Protein AF-A0A956HQB2-F1 (afdb_monomer_lite)

Secondary structure (DSSP, 8-state):
--THHHHHHHHHHHHHHHHHHHHHTT-HHHHHHHHHHHHHH-TT-TTHHHHHHHHHHHTT-HHHHHHHHH-

Foldseek 3Di:
DDPLLVVLLVQLLVLQVVLVVCVVVLVLVSSLVSLVSSCVSPVPRPCSLVSNLSSCVSVVNNVVSVVSVVD

Structure (mmCIF, N/CA/C/O backbone):
data_AF-A0A956HQB2-F1
#
_entry.id   AF-A0A956HQB2-F1
#
loop_
_atom_site.group_PDB
_atom_site.id
_atom_site.type_symbol
_atom_site.label_atom_id
_atom_site.label_alt_id
_atom_site.label_comp_id
_atom_site.label_asym_id
_atom_site.label_entity_id
_atom_site.label_seq_id
_atom_site.pdbx_PDB_ins_code
_atom_site.Cartn_x
_atom_site.Cartn_y
_atom_site.Cartn_z
_atom_site.occupancy
_atom_site.B_iso_or_equiv
_atom_site.auth_seq_id
_atom_site.auth_comp_id
_atom_site.auth_asym_id
_atom_site.auth_atom_id
_atom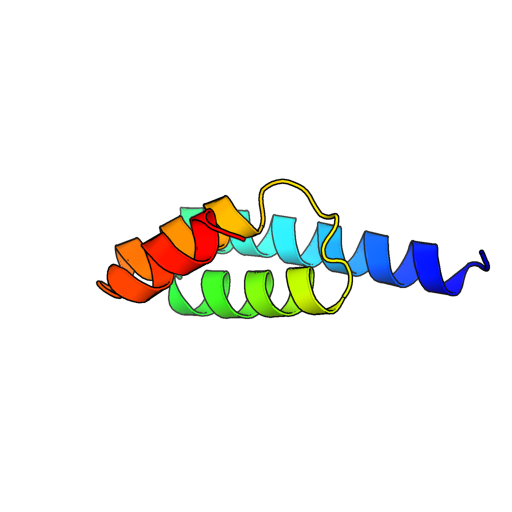_site.pdbx_PDB_model_num
ATOM 1 N N . MET A 1 1 ? 12.504 -12.761 -22.872 1.00 54.47 1 MET A N 1
ATOM 2 C CA . MET A 1 1 ? 12.265 -11.792 -21.783 1.00 54.47 1 MET A CA 1
ATOM 3 C C . MET A 1 1 ? 13.017 -10.525 -22.153 1.00 54.47 1 MET A C 1
ATOM 5 O O . MET A 1 1 ? 14.238 -10.498 -22.080 1.00 54.47 1 MET A O 1
ATOM 9 N N . VAL A 1 2 ? 12.318 -9.578 -22.771 1.00 53.72 2 VAL A N 1
ATOM 10 C CA . VAL A 1 2 ? 12.896 -8.528 -23.629 1.00 53.72 2 VAL A CA 1
ATOM 11 C C . VAL A 1 2 ? 12.724 -7.204 -22.886 1.00 53.72 2 VAL A C 1
ATOM 13 O O . VAL A 1 2 ? 11.673 -7.004 -22.297 1.00 53.72 2 VAL A O 1
ATOM 16 N N . VAL A 1 3 ? 13.753 -6.354 -22.850 1.00 64.88 3 VAL A N 1
ATOM 17 C CA . VAL A 1 3 ? 13.902 -5.006 -22.232 1.00 64.88 3 VAL A CA 1
ATOM 18 C C . VAL A 1 3 ? 12.646 -4.310 -21.645 1.00 64.88 3 VAL A C 1
ATOM 20 O O . VAL A 1 3 ? 12.717 -3.735 -20.558 1.00 64.88 3 VAL A O 1
ATOM 23 N N . SER A 1 4 ? 11.495 -4.372 -22.311 1.00 74.56 4 SER A N 1
ATOM 24 C CA . SER A 1 4 ? 10.171 -3.949 -21.831 1.00 74.56 4 SER A CA 1
ATOM 25 C C . SER A 1 4 ? 9.777 -4.493 -20.446 1.00 74.56 4 SER A C 1
ATOM 27 O O . SER A 1 4 ? 9.181 -3.759 -19.656 1.00 74.56 4 SER A O 1
ATOM 29 N N . ASP A 1 5 ? 10.128 -5.738 -20.109 1.00 83.38 5 ASP A N 1
ATOM 30 C CA . ASP A 1 5 ? 9.845 -6.322 -18.783 1.00 83.38 5 ASP A CA 1
ATOM 31 C C . ASP A 1 5 ? 10.665 -5.647 -17.674 1.00 83.38 5 ASP A C 1
ATOM 33 O O . ASP A 1 5 ? 10.144 -5.309 -16.610 1.00 83.38 5 ASP A O 1
ATOM 37 N N . LEU A 1 6 ? 11.937 -5.350 -17.957 1.00 86.75 6 LEU A N 1
ATOM 38 C CA . LEU A 1 6 ? 12.822 -4.640 -17.035 1.00 86.75 6 LEU A CA 1
ATOM 39 C C . LEU A 1 6 ? 12.353 -3.197 -16.802 1.00 86.75 6 LEU A C 1
ATOM 41 O O . LEU A 1 6 ? 12.427 -2.692 -15.680 1.00 86.75 6 LEU A O 1
ATOM 45 N N . PHE A 1 7 ? 11.855 -2.531 -17.847 1.00 90.56 7 PHE A N 1
ATOM 46 C CA . PHE A 1 7 ? 11.331 -1.171 -17.739 1.00 90.56 7 PHE A CA 1
ATOM 47 C C . PHE A 1 7 ? 10.069 -1.111 -16.868 1.00 90.56 7 PHE A C 1
ATOM 49 O O . PHE A 1 7 ? 9.975 -0.258 -15.981 1.00 90.56 7 PHE A O 1
ATOM 56 N N . ARG A 1 8 ? 9.128 -2.049 -17.062 1.00 91.19 8 ARG A N 1
ATOM 57 C CA . ARG A 1 8 ? 7.927 -2.173 -16.218 1.00 91.19 8 ARG A CA 1
ATOM 58 C C . ARG A 1 8 ? 8.287 -2.398 -14.753 1.00 91.19 8 ARG A C 1
ATOM 60 O O . ARG A 1 8 ? 7.801 -1.655 -13.901 1.00 91.19 8 ARG A O 1
ATOM 67 N N . ARG A 1 9 ? 9.209 -3.323 -14.477 1.00 93.00 9 ARG A N 1
ATOM 68 C CA . ARG A 1 9 ? 9.692 -3.604 -13.120 1.00 93.00 9 ARG A CA 1
ATOM 69 C C . ARG A 1 9 ? 10.333 -2.391 -12.451 1.00 93.00 9 ARG A C 1
ATOM 71 O O . ARG A 1 9 ? 9.962 -2.032 -11.337 1.00 93.00 9 ARG A O 1
ATOM 78 N N . ARG A 1 10 ? 11.252 -1.698 -13.133 1.00 95.50 10 ARG A N 1
ATOM 79 C CA . ARG A 1 10 ? 11.888 -0.484 -12.585 1.00 95.50 10 ARG A CA 1
ATOM 80 C C . ARG A 1 10 ? 10.870 0.608 -12.267 1.00 95.50 10 ARG A C 1
ATOM 82 O O . ARG A 1 10 ? 10.968 1.265 -11.230 1.00 95.50 10 ARG A O 1
ATOM 89 N N . LYS A 1 11 ? 9.878 0.802 -13.140 1.00 96.44 11 LYS A N 1
ATOM 90 C CA . LYS A 1 11 ? 8.792 1.757 -12.896 1.00 96.44 11 LYS A CA 1
ATOM 91 C C . LYS A 1 11 ? 7.956 1.345 -11.681 1.00 96.44 11 LYS A C 1
ATOM 93 O O . LYS A 1 11 ? 7.669 2.190 -10.837 1.00 96.44 11 LYS A O 1
ATOM 98 N N . ALA A 1 12 ? 7.620 0.063 -11.559 1.00 96.56 12 ALA A N 1
ATOM 99 C CA . ALA A 1 12 ? 6.885 -0.468 -10.418 1.00 96.56 12 ALA A CA 1
ATOM 100 C C . ALA A 1 12 ? 7.646 -0.268 -9.092 1.00 96.56 12 ALA A C 1
ATOM 102 O O . ALA A 1 12 ? 7.063 0.212 -8.117 1.00 96.56 12 ALA A O 1
ATOM 103 N N . GLU A 1 13 ? 8.956 -0.531 -9.064 1.00 96.94 13 GLU A N 1
ATOM 104 C CA . GLU A 1 13 ? 9.815 -0.283 -7.896 1.00 96.94 13 GLU A CA 1
ATOM 105 C C . GLU A 1 13 ? 9.891 1.212 -7.533 1.00 96.94 13 GLU A C 1
ATOM 107 O O . GLU A 1 13 ? 9.822 1.567 -6.352 1.00 96.94 13 GLU A O 1
ATOM 112 N N . SER A 1 14 ? 9.960 2.101 -8.531 1.00 98.00 14 SER A N 1
ATOM 113 C CA . SER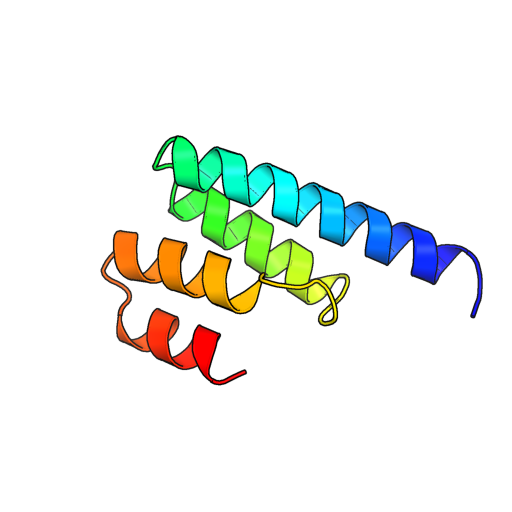 A 1 14 ? 9.922 3.555 -8.313 1.00 98.00 14 SER A CA 1
ATOM 114 C C . SER A 1 14 ? 8.600 4.012 -7.689 1.00 98.00 14 SER A C 1
ATOM 116 O O . SER A 1 14 ? 8.604 4.770 -6.717 1.00 98.00 14 SER A O 1
ATOM 118 N N . LEU A 1 15 ? 7.466 3.521 -8.195 1.00 98.19 15 LEU A N 1
ATOM 119 C CA . LEU A 1 15 ? 6.145 3.827 -7.637 1.00 98.19 15 LEU A CA 1
ATOM 120 C C . LEU A 1 15 ? 6.024 3.350 -6.188 1.00 98.19 15 LEU A C 1
ATOM 122 O O . LEU A 1 15 ? 5.535 4.093 -5.338 1.00 98.19 15 LEU A O 1
ATOM 126 N N . ARG A 1 16 ? 6.550 2.159 -5.873 1.00 97.75 16 ARG A N 1
ATOM 127 C CA . ARG A 1 16 ? 6.613 1.668 -4.490 1.00 97.75 16 ARG A CA 1
ATOM 128 C C . ARG A 1 16 ? 7.426 2.606 -3.600 1.00 97.75 16 ARG A C 1
ATOM 130 O O . ARG A 1 16 ? 6.998 2.925 -2.495 1.00 97.75 16 ARG A O 1
ATOM 137 N N . ALA A 1 17 ? 8.586 3.067 -4.065 1.00 98.00 17 ALA A N 1
ATOM 138 C CA . ALA A 1 17 ? 9.417 3.994 -3.301 1.00 98.00 17 ALA A CA 1
ATOM 139 C C . ALA A 1 17 ? 8.703 5.334 -3.043 1.00 98.00 17 ALA A C 1
ATOM 141 O O . ALA A 1 17 ? 8.780 5.869 -1.937 1.00 98.00 17 ALA A O 1
ATOM 142 N N . GLN A 1 18 ? 7.965 5.855 -4.027 1.00 98.38 18 GLN A N 1
ATOM 143 C CA . GLN A 1 18 ? 7.132 7.049 -3.850 1.00 98.38 18 GLN A CA 1
ATOM 144 C C . GLN A 1 18 ? 6.005 6.807 -2.840 1.00 98.38 18 GLN A C 1
ATOM 146 O O . GLN A 1 18 ? 5.751 7.663 -1.994 1.00 98.38 18 GLN A O 1
ATOM 151 N N . ALA A 1 19 ? 5.380 5.628 -2.866 1.00 98.31 19 ALA A N 1
ATOM 152 C CA . ALA A 1 19 ? 4.340 5.275 -1.908 1.00 98.31 19 ALA A CA 1
ATOM 153 C C . ALA A 1 19 ? 4.860 5.222 -0.468 1.00 98.31 19 ALA A C 1
ATOM 155 O O . ALA A 1 19 ? 4.168 5.662 0.444 1.00 98.31 19 ALA A O 1
ATOM 156 N N . LEU A 1 20 ? 6.090 4.744 -0.248 1.00 97.81 20 LEU A N 1
ATOM 157 C CA . LEU A 1 20 ? 6.706 4.760 1.084 1.00 97.81 20 LEU A CA 1
ATOM 158 C C . LEU A 1 20 ? 6.873 6.185 1.622 1.00 97.81 20 LEU A C 1
ATOM 160 O O . LEU A 1 20 ? 6.649 6.420 2.808 1.00 97.81 20 LEU A O 1
ATOM 164 N N . ARG A 1 21 ? 7.215 7.142 0.753 1.00 98.50 21 ARG A N 1
ATOM 165 C CA . ARG A 1 21 ? 7.271 8.561 1.128 1.00 98.50 21 ARG A CA 1
ATOM 166 C C . ARG A 1 21 ? 5.877 9.096 1.443 1.00 98.50 21 ARG A C 1
ATOM 168 O O . ARG A 1 21 ? 5.703 9.730 2.474 1.00 98.50 21 ARG A O 1
ATOM 175 N N . ALA A 1 22 ? 4.883 8.782 0.615 1.00 98.31 22 ALA A N 1
ATOM 176 C CA . ALA A 1 22 ? 3.494 9.164 0.871 1.00 98.31 22 ALA A CA 1
ATOM 177 C C . ALA A 1 22 ? 2.986 8.610 2.219 1.00 98.31 22 ALA A C 1
ATOM 179 O O . ALA A 1 22 ? 2.393 9.352 2.993 1.00 98.31 22 ALA A O 1
ATOM 180 N N . LEU A 1 23 ? 3.297 7.350 2.558 1.00 98.00 23 LEU A N 1
ATOM 181 C CA . LEU A 1 23 ? 2.987 6.761 3.870 1.00 98.00 23 LEU A CA 1
ATOM 182 C C . LEU A 1 23 ? 3.657 7.519 5.022 1.00 98.00 23 LEU A C 1
ATOM 184 O O . LEU A 1 23 ? 3.024 7.738 6.051 1.00 98.00 23 LEU A O 1
ATOM 188 N N . HIS A 1 24 ? 4.921 7.916 4.856 1.00 98.06 24 HIS A N 1
ATOM 189 C CA . HIS A 1 24 ? 5.642 8.712 5.851 1.00 98.06 24 HIS A CA 1
ATOM 190 C C . HIS A 1 24 ? 5.005 10.096 6.054 1.00 98.06 24 HIS A C 1
ATOM 192 O O . HIS A 1 24 ? 4.920 10.574 7.179 1.00 98.06 24 HIS A O 1
ATOM 198 N N . HIS A 1 25 ? 4.504 10.712 4.983 1.00 98.06 25 HIS A N 1
ATOM 199 C CA . HIS A 1 25 ? 3.784 11.988 5.030 1.00 98.06 25 HIS A CA 1
ATOM 200 C C . HIS A 1 25 ? 2.290 11.850 5.365 1.00 98.06 25 HIS A C 1
ATOM 202 O O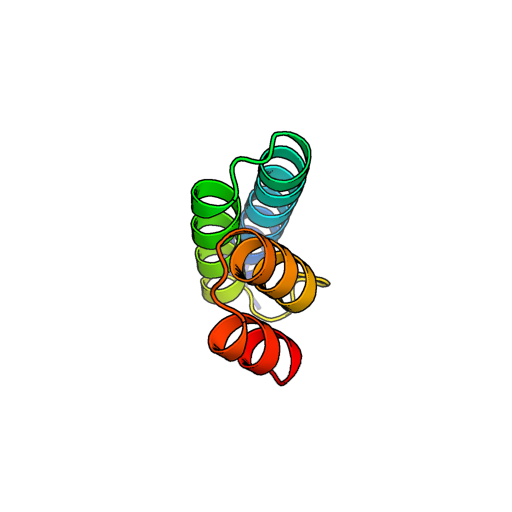 . HIS A 1 25 ? 1.562 12.831 5.279 1.00 98.06 25 HIS A O 1
ATOM 208 N N . GLN A 1 26 ? 1.823 10.651 5.733 1.00 97.62 26 GLN A N 1
ATOM 209 C CA . GLN A 1 26 ? 0.411 10.359 6.012 1.00 97.62 26 GLN A CA 1
ATOM 210 C C . GLN A 1 26 ? -0.544 10.659 4.836 1.00 97.62 26 GLN A C 1
ATOM 212 O O . GLN A 1 26 ? -1.757 10.761 5.005 1.00 97.62 26 GLN A O 1
ATOM 217 N N . GLU A 1 27 ? -0.023 10.728 3.609 1.00 98.19 27 GLU A N 1
ATOM 218 C CA . GLU A 1 27 ? -0.795 10.881 2.373 1.00 98.19 27 GLU A CA 1
ATOM 219 C C . GLU A 1 27 ? -1.377 9.520 1.941 1.00 98.19 27 GLU A C 1
ATOM 221 O O . GLU A 1 27 ? -1.035 8.967 0.892 1.00 98.19 27 GLU A O 1
ATOM 226 N N . PHE A 1 28 ? -2.235 8.926 2.773 1.00 97.88 28 PHE A N 1
ATOM 227 C CA . PHE A 1 28 ? -2.638 7.521 2.633 1.00 97.88 28 PHE A CA 1
ATOM 228 C C . PHE A 1 28 ? -3.366 7.210 1.318 1.00 97.88 28 PHE A C 1
ATOM 230 O O . PHE A 1 28 ? -3.078 6.189 0.695 1.00 97.88 28 PHE A O 1
ATOM 237 N N . ALA A 1 29 ? -4.227 8.112 0.838 1.00 97.94 29 ALA A N 1
ATOM 238 C CA . ALA A 1 29 ? -4.909 7.949 -0.450 1.00 97.94 29 ALA A CA 1
ATOM 239 C C . ALA A 1 29 ? -3.921 7.943 -1.633 1.00 97.94 29 ALA A C 1
ATOM 241 O O . ALA A 1 29 ? -4.061 7.171 -2.583 1.00 97.94 29 ALA A O 1
ATOM 242 N N . ARG A 1 30 ? -2.868 8.768 -1.556 1.00 98.25 30 ARG A N 1
ATOM 243 C CA . ARG A 1 30 ? -1.802 8.799 -2.563 1.00 98.25 30 ARG A CA 1
ATOM 244 C C . ARG A 1 30 ? -0.964 7.526 -2.510 1.00 98.25 30 ARG A C 1
ATOM 246 O O . ARG A 1 30 ? -0.639 6.969 -3.557 1.00 98.25 30 ARG A O 1
ATOM 253 N N . ALA A 1 31 ? -0.624 7.062 -1.307 1.00 98.44 31 ALA A N 1
ATOM 254 C CA . ALA A 1 31 ? 0.097 5.810 -1.120 1.00 98.44 31 ALA A CA 1
ATOM 255 C C . ALA A 1 31 ? -0.672 4.626 -1.725 1.00 98.44 31 ALA A C 1
ATOM 257 O O . ALA A 1 31 ? -0.082 3.852 -2.477 1.00 98.44 31 ALA A O 1
ATOM 258 N N . GLU A 1 32 ? -1.980 4.526 -1.463 1.00 98.25 32 GLU A N 1
ATOM 259 C CA . GLU A 1 32 ? -2.862 3.507 -2.046 1.00 98.25 32 GLU A CA 1
ATOM 260 C C . GLU A 1 32 ? -2.787 3.515 -3.579 1.00 98.25 32 GLU A C 1
ATOM 262 O O . GLU A 1 32 ? -2.443 2.497 -4.181 1.00 98.25 32 GLU A O 1
ATOM 267 N N . ALA A 1 33 ? -3.006 4.672 -4.213 1.00 98.44 33 ALA A N 1
ATOM 268 C CA . ALA A 1 33 ? -2.979 4.795 -5.671 1.00 98.44 33 ALA A CA 1
ATOM 269 C C . ALA A 1 33 ? -1.626 4.376 -6.281 1.00 98.44 33 ALA A C 1
ATOM 271 O O . ALA A 1 33 ? -1.579 3.657 -7.283 1.00 98.44 33 ALA A O 1
ATOM 272 N N . LEU A 1 34 ? -0.515 4.788 -5.662 1.00 98.38 34 LEU A N 1
ATOM 273 C CA . LEU A 1 34 ? 0.834 4.439 -6.114 1.00 98.38 34 LEU A CA 1
ATOM 274 C C . LEU A 1 34 ? 1.115 2.934 -5.996 1.00 98.38 34 LEU A C 1
ATOM 276 O O . LEU A 1 34 ? 1.744 2.353 -6.881 1.00 98.38 34 LEU A O 1
ATOM 280 N N . LEU A 1 35 ? 0.642 2.296 -4.925 1.00 97.94 35 LEU A N 1
ATOM 281 C CA . LEU A 1 35 ? 0.840 0.867 -4.678 1.00 97.94 35 LEU A CA 1
ATOM 282 C C . LEU A 1 35 ? -0.028 -0.001 -5.585 1.00 97.94 35 LEU A C 1
ATOM 284 O O . LEU A 1 35 ? 0.470 -0.987 -6.121 1.00 97.94 35 LEU A O 1
ATOM 288 N N . VAL A 1 36 ? -1.279 0.397 -5.831 1.00 97.62 36 VAL A N 1
ATOM 289 C CA . VAL A 1 36 ? -2.146 -0.263 -6.820 1.00 97.62 36 VAL A CA 1
ATOM 290 C C . VAL A 1 36 ? -1.504 -0.216 -8.206 1.00 97.62 36 VAL A C 1
ATOM 292 O O . VAL A 1 36 ? -1.432 -1.241 -8.883 1.00 97.62 36 VAL A O 1
ATOM 295 N N . HIS A 1 37 ? -0.967 0.939 -8.607 1.00 97.69 37 HIS A N 1
ATOM 296 C CA . HIS A 1 37 ? -0.274 1.076 -9.889 1.00 97.69 37 HIS A CA 1
ATOM 297 C C . HIS A 1 37 ? 1.014 0.236 -9.931 1.00 97.69 37 HIS A C 1
ATOM 299 O O . HIS A 1 37 ? 1.275 -0.439 -10.923 1.00 97.69 37 HIS A O 1
ATOM 305 N N . SER A 1 38 ? 1.807 0.234 -8.853 1.00 97.44 38 SER A N 1
ATOM 306 C CA . SER A 1 38 ? 3.008 -0.604 -8.731 1.00 97.44 38 SER A CA 1
ATOM 307 C C . SER A 1 38 ? 2.678 -2.090 -8.932 1.00 97.44 38 SER A C 1
ATOM 309 O O . SER A 1 38 ? 3.276 -2.724 -9.801 1.00 97.44 38 SER A O 1
ATOM 311 N N . ARG A 1 39 ? 1.656 -2.606 -8.231 1.00 95.56 39 ARG A N 1
ATOM 312 C CA . ARG A 1 39 ? 1.172 -3.994 -8.355 1.00 95.56 39 ARG A CA 1
ATOM 313 C C . ARG A 1 39 ? 0.712 -4.331 -9.772 1.00 95.56 39 ARG A C 1
ATOM 315 O O . ARG A 1 39 ? 1.021 -5.404 -10.273 1.00 95.56 39 ARG A O 1
ATOM 322 N N . ALA A 1 40 ? -0.019 -3.422 -10.419 1.00 95.44 40 ALA A N 1
ATOM 323 C CA . ALA A 1 40 ? -0.524 -3.630 -11.776 1.00 95.44 40 ALA A CA 1
ATOM 324 C C . ALA A 1 40 ? 0.597 -3.701 -12.829 1.00 95.44 40 ALA A C 1
ATOM 326 O O . ALA A 1 40 ? 0.437 -4.362 -13.854 1.00 95.44 40 ALA A O 1
ATOM 327 N N . LEU A 1 41 ? 1.725 -3.021 -12.595 1.00 95.06 41 LEU A N 1
ATOM 328 C CA . LEU A 1 41 ? 2.887 -3.079 -13.484 1.00 95.06 41 LEU A CA 1
ATOM 329 C C . LEU A 1 41 ? 3.741 -4.323 -13.255 1.00 95.06 41 LEU A C 1
ATOM 331 O O . LEU A 1 41 ? 4.219 -4.909 -14.226 1.00 95.06 41 LEU A O 1
ATOM 335 N N . ASP A 1 42 ? 3.973 -4.677 -11.993 1.00 94.06 42 ASP A N 1
ATOM 336 C CA . ASP A 1 42 ? 4.750 -5.851 -11.616 1.00 94.06 42 ASP A CA 1
ATOM 337 C C . ASP A 1 42 ? 4.284 -6.382 -10.243 1.00 94.06 42 ASP A C 1
ATOM 339 O O . ASP A 1 42 ? 4.647 -5.824 -9.201 1.00 94.06 42 ASP A O 1
ATOM 343 N N . PRO A 1 43 ? 3.508 -7.481 -10.222 1.00 91.50 43 PRO A N 1
ATOM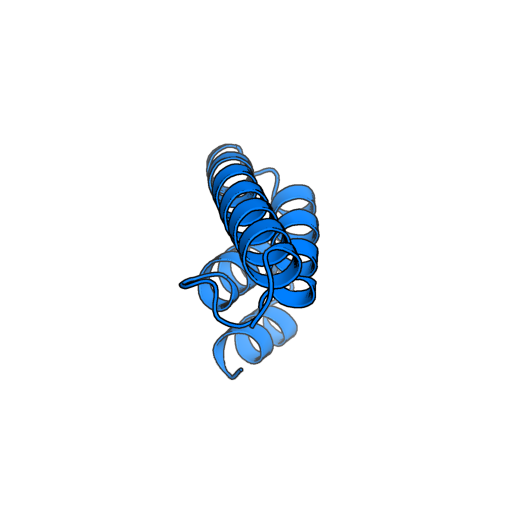 344 C CA . PRO A 1 43 ? 3.045 -8.111 -8.986 1.00 91.50 43 PRO A CA 1
ATOM 345 C C . PRO A 1 43 ? 4.175 -8.667 -8.108 1.00 91.50 43 PRO A C 1
ATOM 347 O O . PRO A 1 43 ? 3.968 -8.919 -6.927 1.00 91.50 43 PRO A O 1
ATOM 350 N N . SER A 1 44 ? 5.382 -8.862 -8.655 1.00 91.75 44 SER A N 1
ATOM 351 C CA . SER A 1 44 ? 6.520 -9.433 -7.921 1.00 91.75 44 SER A CA 1
ATOM 352 C C . SER A 1 44 ? 7.248 -8.421 -7.027 1.00 91.75 44 SER A C 1
ATOM 354 O O . SER A 1 44 ? 8.150 -8.782 -6.260 1.00 91.75 44 SER A O 1
ATOM 356 N N . VAL A 1 45 ? 6.874 -7.139 -7.102 1.00 93.81 45 VAL A N 1
ATOM 357 C CA . VAL A 1 45 ? 7.505 -6.079 -6.319 1.00 93.81 45 VAL A CA 1
ATOM 358 C C . VAL A 1 45 ? 7.228 -6.282 -4.826 1.00 93.81 45 VAL A C 1
ATOM 360 O O . VAL A 1 45 ? 6.106 -6.169 -4.330 1.00 93.81 45 VAL A O 1
ATOM 363 N N . ARG A 1 46 ? 8.300 -6.530 -4.069 1.00 92.38 46 ARG A N 1
ATOM 364 C CA . ARG A 1 46 ? 8.214 -6.872 -2.644 1.00 92.38 46 ARG A CA 1
ATOM 365 C C . ARG A 1 46 ? 7.598 -5.756 -1.802 1.00 92.38 46 ARG A C 1
ATOM 367 O O . ARG A 1 46 ? 7.985 -4.590 -1.891 1.00 92.38 46 ARG A O 1
ATOM 374 N N . GLY A 1 47 ? 6.713 -6.147 -0.889 1.00 92.06 47 GLY A N 1
ATOM 375 C CA . GLY A 1 47 ? 6.146 -5.263 0.131 1.00 92.06 47 GLY A CA 1
ATOM 376 C C . GLY A 1 47 ? 5.032 -4.339 -0.364 1.00 92.06 47 GLY A C 1
ATOM 377 O O . GLY A 1 47 ? 4.621 -3.462 0.392 1.00 92.06 47 GLY A O 1
ATOM 378 N N . VAL A 1 48 ? 4.534 -4.519 -1.594 1.00 95.75 48 VAL A N 1
ATOM 379 C CA . VAL A 1 48 ? 3.387 -3.751 -2.106 1.00 95.75 48 VAL A CA 1
ATOM 380 C C . VAL A 1 48 ? 2.117 -4.066 -1.312 1.00 95.75 48 VAL A C 1
ATOM 382 O O . VAL A 1 48 ? 1.460 -3.142 -0.847 1.00 95.75 48 VAL A O 1
ATOM 385 N N . HIS A 1 49 ? 1.847 -5.344 -1.049 1.00 95.19 49 HIS A N 1
A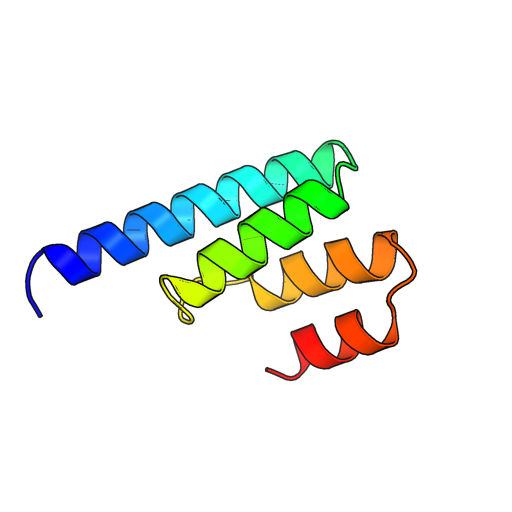TOM 386 C CA . HIS A 1 49 ? 0.726 -5.827 -0.232 1.00 95.19 49 HIS A CA 1
ATOM 387 C C . HIS A 1 49 ? 0.715 -5.228 1.183 1.00 95.19 49 HIS A C 1
ATOM 389 O O . HIS A 1 49 ? -0.285 -4.668 1.626 1.00 95.19 49 HIS A O 1
ATOM 395 N N . VAL A 1 50 ? 1.872 -5.225 1.855 1.00 96.38 50 VAL A N 1
ATOM 396 C CA . VAL A 1 50 ? 2.040 -4.613 3.186 1.00 96.38 50 VAL A CA 1
ATOM 397 C C . VAL A 1 50 ? 1.851 -3.097 3.137 1.00 96.38 50 VAL A C 1
ATOM 399 O O . VAL A 1 50 ? 1.187 -2.524 4.000 1.00 96.38 50 VAL A O 1
ATOM 402 N N . GLY A 1 51 ? 2.429 -2.426 2.136 1.00 96.38 51 GLY A N 1
ATOM 403 C CA . GLY A 1 51 ? 2.238 -0.989 1.950 1.00 96.38 51 GLY A CA 1
ATOM 404 C C . GLY A 1 51 ? 0.768 -0.635 1.727 1.00 96.38 51 GLY A C 1
ATOM 405 O O . GLY A 1 51 ? 0.287 0.351 2.283 1.00 96.38 51 GLY A O 1
ATOM 406 N N . LEU A 1 52 ? 0.061 -1.453 0.941 1.00 97.19 52 LEU A N 1
ATOM 407 C CA . LEU A 1 52 ? -1.331 -1.224 0.572 1.00 97.19 52 LEU A CA 1
ATOM 408 C C . LEU A 1 52 ? -2.221 -1.430 1.793 1.00 97.19 52 LEU A C 1
ATOM 410 O O . LEU A 1 52 ? -3.024 -0.561 2.116 1.00 97.19 52 LEU A O 1
ATOM 414 N N . ALA A 1 53 ? -1.991 -2.507 2.542 1.00 97.50 53 ALA A N 1
ATOM 415 C CA . ALA A 1 53 ? -2.673 -2.766 3.799 1.00 97.50 53 ALA A CA 1
ATOM 416 C C . ALA A 1 53 ? -2.483 -1.629 4.810 1.00 97.50 53 ALA A C 1
ATOM 418 O O . ALA A 1 53 ? -3.456 -1.179 5.407 1.00 97.50 53 ALA A O 1
ATOM 419 N N . ARG A 1 54 ? -1.263 -1.094 4.953 1.00 97.94 54 ARG A N 1
ATOM 420 C CA . ARG A 1 54 ? -1.003 0.070 5.819 1.00 97.94 54 ARG A CA 1
ATOM 421 C C . ARG A 1 54 ? -1.759 1.317 5.361 1.00 97.94 54 ARG A C 1
ATOM 423 O O . ARG A 1 54 ? -2.344 2.004 6.193 1.00 97.94 54 ARG A O 1
ATOM 430 N N . ALA A 1 55 ? -1.755 1.609 4.059 1.00 98.12 55 ALA A N 1
ATOM 431 C CA . ALA A 1 55 ? -2.479 2.751 3.502 1.00 98.12 55 ALA A CA 1
ATOM 432 C C . ALA A 1 55 ? -3.998 2.620 3.701 1.00 98.12 55 ALA A C 1
ATOM 434 O O . ALA A 1 55 ? -4.659 3.597 4.045 1.00 98.12 55 ALA A O 1
ATOM 435 N N . LEU A 1 56 ? -4.547 1.420 3.505 1.00 98.06 56 LEU A N 1
ATOM 436 C CA . LEU A 1 56 ? -5.970 1.119 3.668 1.00 98.06 56 LEU A CA 1
ATOM 437 C C . LEU A 1 56 ? -6.387 1.155 5.143 1.00 98.06 56 LEU A C 1
ATOM 439 O O . LEU A 1 56 ? -7.384 1.786 5.486 1.00 98.06 56 LEU A O 1
ATOM 443 N N . GLN A 1 57 ? -5.587 0.566 6.034 1.00 97.88 57 GLN A N 1
ATOM 444 C CA . GLN A 1 57 ? -5.826 0.593 7.476 1.00 97.88 57 GLN A CA 1
ATOM 445 C C . GLN A 1 57 ? -5.849 2.027 8.015 1.00 97.88 57 GLN A C 1
ATOM 447 O O . GLN A 1 57 ? -6.752 2.378 8.769 1.00 97.88 57 GLN A O 1
ATOM 452 N N . ALA A 1 58 ? -4.906 2.872 7.592 1.00 97.25 58 ALA A N 1
ATOM 453 C CA . ALA A 1 58 ? -4.854 4.275 8.000 1.00 97.25 58 ALA A CA 1
ATOM 454 C C . ALA A 1 58 ? -6.044 5.111 7.488 1.00 97.25 58 ALA A C 1
ATOM 456 O O . ALA A 1 58 ? -6.353 6.153 8.057 1.00 97.25 58 ALA A O 1
ATOM 457 N N . GLN A 1 59 ? -6.735 4.642 6.446 1.00 97.38 59 GLN A N 1
ATOM 458 C CA . GLN A 1 59 ? -7.989 5.219 5.950 1.00 97.38 59 GLN A CA 1
ATOM 459 C C . GLN A 1 59 ? -9.241 4.614 6.611 1.00 97.38 59 GLN A C 1
ATOM 461 O O . GLN A 1 59 ? -10.353 4.985 6.250 1.00 97.38 59 GLN A O 1
ATOM 466 N N . GLY A 1 60 ? -9.093 3.654 7.530 1.00 97.38 60 GLY A N 1
ATOM 467 C CA . GLY A 1 60 ? -10.215 2.926 8.134 1.00 97.38 60 GLY A CA 1
ATOM 468 C C . GLY A 1 60 ? -10.801 1.805 7.264 1.00 97.38 60 GLY A C 1
ATOM 469 O O . GLY A 1 60 ? -11.760 1.155 7.672 1.00 97.38 60 GLY A O 1
ATOM 470 N N . LYS A 1 61 ? -10.212 1.520 6.096 1.00 97.56 61 LYS A N 1
ATOM 471 C CA . LYS A 1 61 ? -10.624 0.453 5.164 1.00 97.56 61 LYS A CA 1
ATOM 472 C C . LYS A 1 61 ? -10.054 -0.907 5.597 1.00 97.56 61 LYS A C 1
ATOM 474 O O . LYS A 1 61 ? -9.179 -1.485 4.951 1.00 97.56 61 LYS A O 1
ATOM 479 N N . VAL A 1 62 ? -10.466 -1.378 6.775 1.00 95.38 62 VAL A N 1
ATOM 480 C CA . VAL A 1 62 ? -9.843 -2.536 7.451 1.00 95.38 62 VAL A CA 1
ATOM 481 C C . VAL A 1 62 ? -10.085 -3.852 6.700 1.00 95.38 62 VAL A C 1
ATOM 483 O O . VAL A 1 62 ? -9.198 -4.703 6.651 1.00 95.38 62 VAL A O 1
ATOM 486 N N . VAL A 1 63 ? -11.254 -4.016 6.073 1.00 96.44 63 VAL A N 1
ATOM 487 C CA . VAL A 1 63 ? -11.597 -5.234 5.317 1.00 96.44 63 VAL A CA 1
ATOM 488 C C . VAL A 1 63 ? -10.711 -5.361 4.078 1.00 96.44 63 VAL A C 1
ATOM 490 O O . VAL A 1 63 ? -10.168 -6.427 3.789 1.00 96.44 63 VAL A O 1
ATOM 493 N N . GLU A 1 64 ? -10.517 -4.260 3.363 1.00 95.25 64 GLU A N 1
ATOM 494 C CA . GLU A 1 64 ? -9.653 -4.171 2.194 1.00 95.25 64 GLU A CA 1
ATOM 495 C C . GLU A 1 64 ? -8.184 -4.343 2.580 1.00 95.25 64 GLU A C 1
ATOM 497 O O . GLU A 1 64 ? -7.440 -5.002 1.856 1.00 95.25 64 GLU A O 1
ATOM 502 N N . ALA A 1 65 ? -7.767 -3.815 3.735 1.00 96.06 65 ALA A N 1
ATOM 503 C CA . ALA A 1 65 ? -6.417 -4.014 4.250 1.00 96.06 65 ALA A CA 1
ATOM 504 C C . ALA A 1 65 ? -6.118 -5.497 4.519 1.00 96.06 65 ALA A C 1
ATOM 506 O O . ALA A 1 65 ? -5.056 -5.988 4.138 1.00 96.06 65 ALA A O 1
ATOM 507 N N . ALA A 1 66 ? -7.063 -6.222 5.128 1.00 95.38 66 ALA A N 1
ATOM 508 C CA . ALA A 1 66 ? -6.929 -7.658 5.363 1.00 95.38 66 ALA A CA 1
ATOM 509 C C . ALA A 1 66 ? -6.858 -8.445 4.046 1.00 95.38 66 ALA A C 1
ATOM 511 O O . ALA A 1 66 ? -6.012 -9.325 3.903 1.00 95.38 66 ALA A O 1
ATOM 512 N N . ARG A 1 67 ? -7.688 -8.085 3.057 1.00 94.25 67 ARG A N 1
ATOM 513 C CA . ARG A 1 67 ? -7.623 -8.677 1.711 1.00 94.25 67 ARG A CA 1
ATOM 514 C C . ARG A 1 67 ? -6.274 -8.431 1.045 1.00 94.25 67 ARG A C 1
ATOM 516 O O . ARG A 1 67 ? -5.701 -9.363 0.499 1.00 94.25 67 ARG A O 1
ATOM 523 N N . ALA A 1 68 ? -5.740 -7.214 1.144 1.00 91.38 68 ALA A N 1
ATOM 524 C CA . ALA A 1 68 ? -4.460 -6.860 0.541 1.00 91.38 68 ALA A CA 1
ATOM 525 C C . ALA A 1 68 ? -3.280 -7.684 1.084 1.00 91.38 68 ALA A C 1
ATOM 527 O O . ALA A 1 68 ? -2.323 -7.890 0.346 1.00 91.38 68 ALA A O 1
ATOM 528 N N . L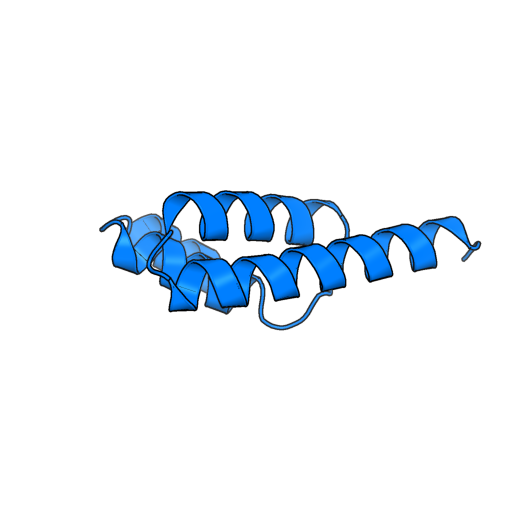EU A 1 69 ? -3.338 -8.143 2.342 1.00 90.31 69 LEU A N 1
ATOM 529 C CA . LEU A 1 69 ? -2.324 -9.015 2.957 1.00 90.31 69 LEU A CA 1
ATOM 530 C C . LEU A 1 69 ? -2.472 -10.498 2.598 1.00 90.31 69 LEU A C 1
ATOM 532 O O . LEU A 1 69 ? -1.535 -11.257 2.827 1.00 90.31 69 LEU A O 1
ATOM 536 N N . ALA A 1 70 ? -3.646 -10.911 2.119 1.00 87.06 70 ALA A N 1
ATOM 537 C CA . ALA A 1 70 ? -3.959 -12.305 1.810 1.00 87.06 70 ALA A CA 1
ATOM 538 C C . ALA A 1 70 ? -3.641 -12.695 0.353 1.00 87.06 70 ALA A C 1
ATOM 540 O O . ALA A 1 70 ? -3.756 -13.869 0.006 1.00 87.06 70 ALA A O 1
ATOM 541 N N . GLU A 1 71 ? -3.275 -11.717 -0.479 1.00 68.44 71 GLU A N 1
ATOM 542 C CA . GLU A 1 71 ? -2.735 -11.900 -1.835 1.00 68.44 71 GLU A CA 1
ATOM 543 C C . GLU A 1 71 ? -1.219 -12.145 -1.807 1.00 68.44 71 GLU A C 1
ATOM 545 O O . GLU A 1 71 ? -0.761 -13.016 -2.579 1.00 68.44 71 GLU A O 1
#

pLDDT: mean 93.53, std 9.14, range [53.72, 98.5]

Radius of gyration: 12.1 Å; chains: 1; bounding box: 26×24×32 Å

Sequence (71 aa):
MVVSDLFRRRKAESLRAQALRALHHQEFARAEALLVHSRALDPSVRGVHVGLARALQAQGKVVEAARALAE